Protein AF-A0A8T2W8S2-F1 (afdb_monomer_lite)

pLDDT: mean 75.17, std 14.61, range [39.19, 91.0]

Radius of gyration: 19.48 Å; chains: 1; bounding box: 65×54×42 Å

Sequence (148 aa):
MKTFTIVAALCLALAISANGQGCAINAQDVSALDLQPVKPACAGLGNPPTAEICDSCLAAFFTAFSPTFPKFGLTAETIPSDPNDINQAVLNTITPCTNVLFPALSRAGINVAQLAPLRNCPQ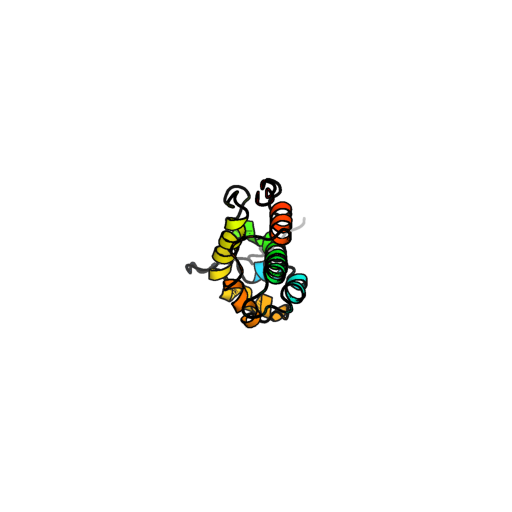QVGPKVTAAAQTVFPNLPPVDEPSE

Structure (mmCIF, N/CA/C/O backbone):
data_AF-A0A8T2W8S2-F1
#
_entry.id   AF-A0A8T2W8S2-F1
#
loop_
_atom_site.group_PDB
_atom_site.id
_atom_site.type_symbol
_atom_site.label_atom_id
_atom_site.label_alt_id
_atom_site.label_comp_id
_atom_site.label_asym_id
_atom_site.label_entity_id
_atom_site.label_seq_id
_atom_site.pdbx_PDB_ins_code
_atom_site.Cartn_x
_atom_site.Cartn_y
_atom_site.Cartn_z
_atom_site.occupancy
_atom_site.B_iso_or_equiv
_atom_site.auth_seq_id
_atom_site.auth_comp_id
_atom_site.auth_asym_id
_atom_site.auth_atom_id
_atom_site.pdbx_PDB_model_num
ATOM 1 N N . MET A 1 1 ? -49.248 37.902 15.411 1.00 40.97 1 MET A N 1
ATOM 2 C CA . MET A 1 1 ? -48.011 38.009 14.605 1.00 40.97 1 MET A CA 1
ATOM 3 C C . MET A 1 1 ? -46.999 37.032 15.184 1.00 40.97 1 MET A C 1
ATOM 5 O O . MET A 1 1 ? -46.908 36.944 16.400 1.00 40.97 1 MET A O 1
ATOM 9 N N . LYS A 1 2 ? -46.393 36.202 14.329 1.00 39.19 2 LYS A N 1
ATOM 10 C CA . LYS A 1 2 ? -45.664 34.972 14.684 1.00 39.19 2 LYS A CA 1
ATOM 11 C C . LYS A 1 2 ? -44.300 35.268 15.320 1.00 39.19 2 LYS A C 1
ATOM 13 O O . LYS A 1 2 ? -43.469 35.929 14.709 1.00 39.19 2 LYS A O 1
ATOM 18 N N . THR A 1 3 ? -44.085 34.726 16.513 1.00 40.47 3 THR A N 1
ATOM 19 C CA . THR A 1 3 ? -42.792 34.545 17.182 1.00 40.47 3 THR A CA 1
ATOM 20 C C . THR A 1 3 ? -42.006 33.442 16.467 1.00 40.47 3 THR A C 1
ATOM 22 O O . THR A 1 3 ? -42.477 32.311 16.378 1.00 40.47 3 THR A O 1
ATOM 25 N N . PHE A 1 4 ? -40.817 33.759 15.949 1.00 49.81 4 PHE A N 1
ATOM 26 C CA . PHE A 1 4 ? -39.872 32.767 15.431 1.00 49.81 4 PHE A CA 1
ATOM 27 C C . PHE A 1 4 ? -38.804 32.494 16.492 1.00 49.81 4 PHE A C 1
ATOM 29 O O . PHE A 1 4 ? -37.906 33.302 16.715 1.00 49.81 4 PHE A O 1
ATOM 36 N N . THR A 1 5 ? -38.930 31.350 17.162 1.00 49.41 5 THR A N 1
ATOM 37 C CA . THR A 1 5 ? -37.917 30.799 18.064 1.00 49.41 5 THR A CA 1
ATOM 38 C C . THR A 1 5 ? -36.818 30.158 17.219 1.00 49.41 5 THR A C 1
ATOM 40 O O . THR A 1 5 ? -37.025 29.096 16.636 1.00 49.41 5 THR A O 1
ATOM 43 N N . ILE A 1 6 ? -35.652 30.800 17.130 1.00 49.56 6 ILE A N 1
ATOM 44 C CA . ILE A 1 6 ? -34.447 30.201 16.545 1.00 49.56 6 ILE A CA 1
ATOM 45 C C . ILE A 1 6 ? -33.850 29.279 17.611 1.00 49.56 6 ILE A C 1
ATOM 47 O O . ILE A 1 6 ? -33.221 29.736 18.564 1.00 49.56 6 ILE A O 1
ATOM 51 N N . VAL A 1 7 ? -34.099 27.976 17.483 1.00 50.62 7 VAL A N 1
ATOM 52 C CA . VAL A 1 7 ? -33.453 26.952 18.309 1.00 50.62 7 VAL A CA 1
ATOM 53 C C . VAL A 1 7 ? -32.018 26.796 17.816 1.00 50.62 7 VAL A C 1
ATOM 55 O O . VAL A 1 7 ? -31.762 26.263 16.738 1.00 50.62 7 VAL A O 1
ATOM 58 N N . ALA A 1 8 ? -31.088 27.304 18.617 1.00 48.09 8 ALA A N 1
ATOM 59 C CA . ALA A 1 8 ? -29.661 27.089 18.475 1.00 48.09 8 ALA A CA 1
ATOM 60 C C . ALA A 1 8 ? -29.334 25.601 18.682 1.00 48.09 8 ALA A C 1
ATOM 62 O O . ALA A 1 8 ? -29.344 25.107 19.807 1.00 48.09 8 ALA A O 1
ATOM 63 N N . ALA A 1 9 ? -29.017 24.888 17.603 1.00 49.25 9 ALA A N 1
ATOM 64 C CA . ALA A 1 9 ? -28.374 23.581 17.678 1.00 49.25 9 ALA A CA 1
ATOM 65 C C . ALA A 1 9 ? -26.849 23.775 17.681 1.00 49.25 9 ALA A C 1
ATOM 67 O O . ALA A 1 9 ? -26.167 23.578 16.678 1.00 49.25 9 ALA A O 1
ATOM 68 N N . LEU A 1 10 ? -26.325 24.191 18.840 1.00 47.31 10 LEU A N 1
ATOM 69 C CA . LEU A 1 10 ? -24.929 23.973 19.216 1.00 47.31 10 LEU A CA 1
ATOM 70 C C . LEU A 1 10 ? -24.714 22.461 19.382 1.00 47.31 10 LEU A C 1
ATOM 72 O O . LEU A 1 10 ? -24.941 21.920 20.459 1.00 47.31 10 LEU A O 1
ATOM 76 N N . CYS A 1 11 ? -24.287 21.775 18.327 1.00 50.84 11 CYS A N 1
ATOM 77 C CA . CYS A 1 11 ? -23.703 20.436 18.409 1.00 50.84 11 CYS A CA 1
ATOM 78 C C . CYS A 1 11 ? -22.814 20.208 17.186 1.00 50.84 11 CYS A C 1
ATOM 80 O O . CYS A 1 11 ? -23.277 19.631 16.213 1.00 50.84 11 CYS A O 1
ATOM 82 N N . LEU A 1 12 ? -21.562 20.683 17.224 1.00 44.12 12 LEU A N 1
ATOM 83 C CA . LEU A 1 12 ? -20.402 19.992 16.631 1.00 44.12 12 LEU A CA 1
ATOM 84 C C . LEU A 1 12 ? -19.087 20.690 17.041 1.00 44.12 12 LEU A C 1
ATOM 86 O O . LEU A 1 12 ? -18.324 21.193 16.223 1.00 44.12 12 LEU A O 1
ATOM 90 N N . ALA A 1 13 ? -18.817 20.734 18.344 1.00 49.22 13 ALA A N 1
ATOM 91 C CA . ALA A 1 13 ? -17.472 20.981 18.854 1.00 49.22 13 ALA A CA 1
ATOM 92 C C . ALA A 1 13 ? -16.986 19.687 19.502 1.00 49.22 13 ALA A C 1
ATOM 94 O O . ALA A 1 13 ? -17.420 19.382 20.604 1.00 49.22 13 ALA A O 1
ATOM 95 N N . LEU A 1 14 ? -16.161 18.919 18.781 1.00 45.38 14 LEU A N 1
ATOM 96 C CA . LEU A 1 14 ? -15.181 17.945 19.296 1.00 45.38 14 LEU A CA 1
ATOM 97 C C . LEU A 1 14 ? -14.389 17.335 18.121 1.00 45.38 14 LEU A C 1
ATOM 99 O O . LEU A 1 14 ? -14.256 16.126 17.986 1.00 45.38 14 LEU A O 1
ATOM 103 N N . ALA A 1 15 ? -13.828 18.191 17.265 1.00 44.31 15 ALA A N 1
ATOM 104 C CA . ALA A 1 15 ? -12.675 17.822 16.444 1.00 44.31 15 ALA A CA 1
ATOM 105 C C . ALA A 1 15 ? -11.411 18.358 17.130 1.00 44.31 15 ALA A C 1
ATOM 107 O O . ALA A 1 15 ? -10.675 19.173 16.584 1.00 44.31 15 ALA A O 1
ATOM 108 N N . ILE A 1 16 ? -11.192 17.943 18.381 1.00 47.88 16 ILE A N 1
ATOM 109 C CA . ILE A 1 16 ? -9.866 18.036 18.991 1.00 47.88 16 ILE A CA 1
ATOM 110 C C . ILE A 1 16 ? -9.103 16.840 18.429 1.00 47.88 16 ILE A C 1
ATOM 112 O O . ILE A 1 16 ? -9.041 15.777 19.044 1.00 47.88 16 ILE A O 1
ATOM 116 N N . SER A 1 17 ? -8.596 16.980 17.206 1.00 46.34 17 SER A N 1
ATOM 117 C CA . SER A 1 17 ? -7.614 16.042 16.678 1.00 46.34 17 SER A CA 1
ATOM 118 C C . SER A 1 17 ? -6.378 16.196 17.548 1.00 46.34 17 SER A C 1
ATOM 120 O O . SER A 1 17 ? -5.688 17.213 17.500 1.00 46.34 17 SER A O 1
ATOM 122 N N . ALA A 1 18 ? -6.161 15.215 18.415 1.00 42.22 18 ALA A N 1
ATOM 123 C CA . ALA A 1 18 ? -4.950 15.086 19.190 1.00 42.22 18 ALA A CA 1
ATOM 124 C C . ALA A 1 18 ? -3.748 15.196 18.243 1.00 42.22 18 ALA A C 1
ATOM 126 O O . ALA A 1 18 ? -3.531 14.329 17.398 1.00 42.22 18 ALA A O 1
ATOM 127 N N . ASN A 1 19 ? -2.978 16.271 18.405 1.00 44.50 19 ASN A N 1
ATOM 128 C CA . ASN A 1 19 ? -1.634 16.420 17.865 1.00 44.50 19 ASN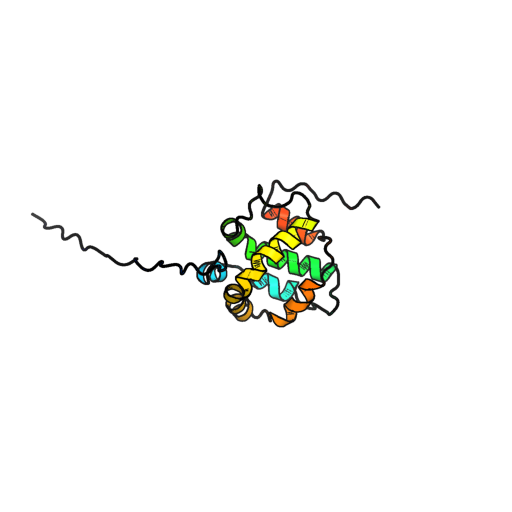 A CA 1
ATOM 129 C C . ASN A 1 19 ? -0.713 15.407 18.566 1.00 44.50 19 ASN A C 1
ATOM 131 O O . ASN A 1 19 ? 0.107 15.763 19.406 1.00 44.50 19 ASN A O 1
ATOM 135 N N . GLY A 1 20 ? -0.891 14.122 18.271 1.00 43.56 20 GLY A N 1
ATOM 136 C CA . GLY A 1 20 ? 0.230 13.198 18.233 1.00 43.56 20 GLY A CA 1
ATOM 137 C C . GLY A 1 20 ? 0.906 13.378 16.881 1.00 43.56 20 GLY A C 1
ATOM 138 O O . GLY A 1 20 ? 0.250 13.762 15.917 1.00 43.56 20 GLY A O 1
ATOM 139 N N . GLN A 1 21 ? 2.199 13.102 16.785 1.00 54.09 21 GLN A N 1
ATOM 140 C CA . GLN A 1 21 ? 2.924 12.971 15.515 1.00 54.09 21 GLN A CA 1
ATOM 141 C C . GLN A 1 21 ? 2.401 11.735 14.753 1.00 54.09 21 GLN A C 1
ATOM 143 O O . GLN A 1 21 ? 3.078 10.721 14.621 1.00 54.09 21 GLN A O 1
ATOM 148 N N . GLY A 1 22 ? 1.125 11.782 14.384 1.00 61.25 22 GLY A N 1
ATOM 149 C CA . GLY A 1 22 ? 0.271 10.670 14.024 1.00 61.25 22 GLY A CA 1
ATOM 150 C C . GLY A 1 22 ? -0.272 10.871 12.624 1.00 61.25 22 GLY A C 1
ATOM 151 O O . GLY A 1 22 ? -0.470 11.993 12.173 1.00 61.25 22 GLY A O 1
ATOM 152 N N . CYS A 1 23 ? -0.446 9.748 11.941 1.00 75.88 23 CYS A N 1
ATOM 153 C CA . CYS A 1 23 ? -1.078 9.606 10.642 1.00 75.88 23 CYS A CA 1
ATOM 154 C C . CYS A 1 23 ? -2.012 10.760 10.224 1.00 75.88 23 CYS A C 1
ATOM 156 O O . CYS A 1 23 ? -2.958 11.088 10.938 1.00 75.88 23 CYS A O 1
ATOM 158 N N . ALA A 1 24 ? -1.790 11.310 9.027 1.00 80.31 24 ALA A N 1
ATOM 159 C CA . ALA A 1 24 ? -2.580 12.424 8.493 1.00 80.31 24 ALA A CA 1
ATOM 160 C C . ALA A 1 24 ? -4.043 12.060 8.154 1.00 80.31 24 ALA A C 1
ATOM 162 O O . ALA A 1 24 ? -4.844 12.941 7.842 1.00 80.31 24 ALA A O 1
ATOM 163 N N . ILE A 1 25 ? -4.397 10.774 8.227 1.00 83.19 25 ILE A N 1
ATOM 164 C CA . ILE A 1 25 ? -5.762 10.275 8.060 1.00 83.19 25 ILE A CA 1
ATOM 165 C C . ILE A 1 25 ? -6.282 9.637 9.345 1.00 83.19 25 ILE A C 1
ATOM 167 O O . ILE A 1 25 ? -5.529 9.107 10.162 1.00 83.19 25 ILE A O 1
ATOM 171 N N . ASN A 1 26 ? -7.598 9.663 9.513 1.00 86.12 26 ASN A N 1
ATOM 172 C CA . ASN A 1 26 ? -8.281 9.083 10.664 1.00 86.12 26 ASN A CA 1
ATOM 173 C C . ASN A 1 26 ? -9.164 7.887 10.259 1.00 86.12 26 ASN A C 1
ATOM 175 O O . ASN A 1 26 ? -9.299 7.549 9.086 1.00 86.12 26 ASN A O 1
ATOM 179 N N . ALA A 1 27 ? -9.798 7.238 11.240 1.00 83.31 27 ALA A N 1
ATOM 180 C CA . ALA A 1 27 ? -10.634 6.059 11.003 1.00 83.31 27 ALA A CA 1
ATOM 181 C C . ALA A 1 27 ? -11.841 6.316 10.076 1.00 83.31 27 ALA A C 1
ATOM 183 O O . ALA A 1 27 ? -12.290 5.386 9.404 1.00 83.31 27 ALA A O 1
ATOM 184 N N . GLN A 1 28 ? -12.361 7.547 10.035 1.00 85.88 28 GLN A N 1
ATOM 185 C CA . GLN A 1 28 ? -13.458 7.930 9.146 1.00 85.88 28 GLN A CA 1
ATOM 186 C C . GLN A 1 28 ? -12.982 7.952 7.691 1.00 85.88 28 GLN A C 1
ATOM 188 O O . GLN A 1 28 ? -13.665 7.417 6.821 1.00 85.88 28 GLN A O 1
ATOM 193 N N . ASP A 1 29 ? -11.777 8.463 7.448 1.00 87.94 29 ASP A N 1
ATOM 194 C CA . ASP A 1 29 ? -11.159 8.480 6.121 1.00 87.94 29 ASP A CA 1
ATOM 195 C C . ASP A 1 29 ? -10.968 7.066 5.575 1.00 87.94 29 ASP A C 1
ATOM 197 O O . ASP A 1 29 ? -11.334 6.785 4.438 1.00 87.94 29 ASP A O 1
ATOM 201 N N . VAL A 1 30 ? -10.473 6.146 6.413 1.00 85.38 30 VAL A N 1
ATOM 202 C CA . VAL A 1 30 ? -10.267 4.750 5.991 1.00 85.38 30 VAL A CA 1
ATOM 203 C C . VAL A 1 30 ? -11.582 3.999 5.799 1.00 85.38 30 VAL A C 1
ATOM 205 O O . VAL A 1 30 ? -11.656 3.071 5.002 1.00 85.38 30 VAL A O 1
ATOM 208 N N . SER A 1 31 ? -12.634 4.372 6.533 1.00 84.81 31 SER A N 1
ATOM 209 C CA . SER A 1 31 ? -13.945 3.722 6.412 1.00 84.81 31 SER A CA 1
ATOM 210 C C . SER A 1 31 ? -14.642 3.995 5.079 1.00 84.81 31 SER A C 1
ATOM 212 O O . SER A 1 31 ? -15.532 3.238 4.702 1.00 84.81 31 SER A O 1
ATOM 214 N N . ALA A 1 32 ? -14.227 5.050 4.374 1.00 86.44 32 ALA A N 1
ATOM 215 C CA . ALA A 1 32 ? -14.739 5.416 3.060 1.00 86.44 32 ALA A CA 1
ATOM 216 C C . ALA A 1 32 ? -13.990 4.731 1.900 1.00 86.44 32 ALA A C 1
ATOM 218 O O . ALA A 1 32 ? -14.361 4.930 0.746 1.00 86.44 32 ALA A O 1
ATOM 219 N N . LEU A 1 33 ? -12.936 3.956 2.182 1.00 88.69 33 LEU A N 1
ATOM 220 C CA . LEU A 1 33 ? -12.125 3.309 1.151 1.00 88.69 33 LEU A CA 1
ATOM 221 C C . LEU A 1 33 ? -12.759 2.010 0.666 1.00 88.69 33 LEU A C 1
ATOM 223 O O . LEU A 1 33 ? -13.216 1.188 1.465 1.00 88.69 33 LEU A O 1
ATOM 227 N N . ASP A 1 34 ? -12.693 1.785 -0.645 1.00 89.81 34 ASP A N 1
ATOM 228 C CA . ASP A 1 34 ? -13.018 0.488 -1.226 1.00 89.81 34 ASP A CA 1
ATOM 229 C C . ASP A 1 34 ? -11.804 -0.447 -1.155 1.00 89.81 34 ASP A C 1
ATOM 231 O O . ASP A 1 34 ? -10.908 -0.424 -1.996 1.00 89.81 34 ASP A O 1
ATOM 235 N N . LEU A 1 35 ? -11.772 -1.272 -0.108 1.00 89.12 35 LEU A N 1
ATOM 236 C CA . LEU A 1 35 ? -10.719 -2.263 0.128 1.00 89.12 35 LEU A CA 1
ATOM 237 C C . LEU A 1 35 ? -11.059 -3.649 -0.447 1.00 89.12 35 LEU A C 1
ATOM 239 O O . LEU A 1 35 ? -10.234 -4.561 -0.356 1.00 89.12 35 LEU A O 1
ATOM 243 N N . GLN A 1 36 ? -12.244 -3.834 -1.044 1.00 89.94 36 GLN A N 1
ATOM 244 C CA . GLN A 1 36 ? -12.642 -5.110 -1.650 1.00 89.94 36 GLN A CA 1
ATOM 245 C C . GLN A 1 36 ? -11.652 -5.633 -2.707 1.00 89.94 36 GLN A C 1
ATOM 247 O O . GLN A 1 36 ? -11.344 -6.828 -2.656 1.00 89.94 36 GLN A O 1
ATOM 252 N N . PRO A 1 37 ? -11.095 -4.809 -3.624 1.00 89.88 37 PRO A N 1
ATOM 253 C CA . PRO A 1 37 ? -10.181 -5.312 -4.651 1.00 89.88 37 PRO A CA 1
ATOM 254 C C . PRO A 1 37 ? -8.803 -5.710 -4.103 1.00 89.88 37 PRO A C 1
ATOM 256 O O . PRO A 1 37 ? -8.101 -6.503 -4.729 1.00 89.88 37 PRO A O 1
ATOM 259 N N . VAL A 1 38 ? -8.415 -5.219 -2.922 1.00 88.06 38 VAL A N 1
ATOM 260 C CA . VAL A 1 38 ? -7.086 -5.469 -2.341 1.00 88.06 38 VAL A CA 1
ATOM 261 C C . VAL A 1 38 ? -6.916 -6.93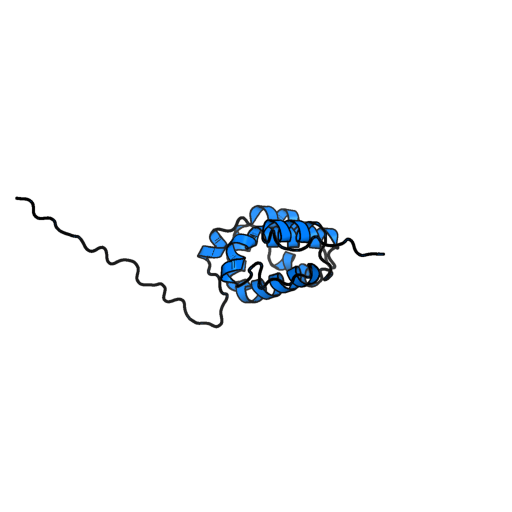8 -1.958 1.00 88.06 38 VAL A C 1
ATOM 263 O O . VAL A 1 38 ? -5.895 -7.550 -2.252 1.00 88.06 38 VAL A O 1
ATOM 266 N N . LYS A 1 39 ? -7.931 -7.547 -1.339 1.00 89.00 39 LYS A N 1
ATOM 267 C CA . LYS A 1 39 ? -7.857 -8.940 -0.879 1.00 89.00 39 LYS A CA 1
ATOM 268 C C . LYS A 1 39 ? -7.523 -9.947 -1.997 1.00 89.00 39 LYS A C 1
ATOM 270 O O . LYS A 1 39 ? -6.581 -10.715 -1.806 1.00 89.00 39 LYS A O 1
ATOM 275 N N . PRO A 1 40 ? -8.248 -9.996 -3.133 1.00 91.00 40 PRO A N 1
ATOM 276 C CA . PRO A 1 40 ? -7.908 -10.901 -4.227 1.00 91.00 40 PRO A CA 1
ATOM 277 C C . PRO A 1 40 ? -6.620 -10.496 -4.957 1.00 91.00 40 PRO A C 1
ATOM 279 O O . PRO A 1 40 ? -5.887 -11.378 -5.388 1.00 91.00 40 PRO A O 1
ATOM 282 N N . ALA A 1 41 ? -6.301 -9.201 -5.060 1.00 89.81 41 ALA A N 1
ATOM 283 C CA . ALA A 1 41 ? -5.067 -8.740 -5.708 1.00 89.81 41 ALA A CA 1
ATOM 284 C C . ALA A 1 41 ? -3.798 -9.133 -4.937 1.00 89.81 41 ALA A C 1
ATOM 286 O O . ALA A 1 41 ? -2.742 -9.351 -5.523 1.00 89.81 41 ALA A O 1
ATOM 287 N N . CYS A 1 42 ? -3.922 -9.246 -3.618 1.00 88.31 42 CYS A N 1
ATOM 288 C CA . CYS A 1 42 ? -2.872 -9.673 -2.704 1.00 88.31 42 CYS A CA 1
ATOM 289 C C . CYS A 1 42 ? -2.953 -11.173 -2.372 1.00 88.31 42 CYS A C 1
ATOM 291 O O . CYS A 1 42 ? -2.207 -11.667 -1.520 1.00 88.31 42 CYS A O 1
ATOM 293 N N . ALA A 1 43 ? -3.860 -11.916 -3.016 1.00 87.69 43 ALA A N 1
ATOM 294 C CA . ALA A 1 43 ? -3.960 -13.352 -2.827 1.00 87.69 43 ALA A CA 1
ATOM 295 C C . ALA A 1 43 ? -2.698 -14.032 -3.373 1.00 87.69 43 ALA A C 1
ATOM 297 O O . ALA A 1 43 ? -2.264 -13.774 -4.490 1.00 87.69 43 ALA A O 1
ATOM 298 N N . GLY A 1 44 ? -2.101 -14.914 -2.572 1.00 83.44 44 GLY A N 1
ATOM 299 C CA . GLY A 1 44 ? -0.889 -15.626 -2.975 1.00 83.44 44 GLY A CA 1
ATOM 300 C C . GLY A 1 44 ? 0.413 -14.849 -2.771 1.00 83.44 44 GLY A C 1
ATOM 301 O O . GLY A 1 44 ? 1.435 -15.275 -3.298 1.00 83.44 44 GLY A O 1
ATOM 302 N N . LEU A 1 45 ? 0.409 -13.762 -1.985 1.00 83.94 45 LEU A N 1
ATOM 303 C CA . LEU A 1 45 ? 1.628 -13.120 -1.475 1.00 83.94 45 LEU A CA 1
ATOM 304 C C . LEU A 1 45 ? 2.527 -14.160 -0.773 1.00 83.94 45 LEU A C 1
ATOM 306 O O . LEU A 1 45 ? 2.309 -14.531 0.381 1.00 83.94 45 LEU A O 1
ATOM 310 N N . GLY A 1 46 ? 3.498 -14.684 -1.524 1.00 79.88 46 GLY A N 1
ATOM 311 C CA . GLY A 1 46 ? 4.508 -15.632 -1.061 1.00 79.88 46 GLY A CA 1
ATOM 312 C C . GLY A 1 46 ? 5.677 -14.933 -0.370 1.00 79.88 46 GLY A C 1
ATOM 313 O O . GLY A 1 46 ? 5.681 -13.715 -0.193 1.00 79.88 46 GLY A O 1
ATOM 314 N N . ASN A 1 47 ? 6.694 -15.704 0.015 1.00 81.25 47 ASN A N 1
ATOM 315 C CA . ASN A 1 47 ? 7.932 -15.158 0.563 1.00 81.25 47 ASN A CA 1
ATOM 316 C C . ASN A 1 47 ? 9.159 -15.858 -0.067 1.00 81.25 47 ASN A C 1
ATOM 318 O O . ASN A 1 47 ? 9.446 -16.992 0.324 1.00 81.25 47 ASN A O 1
ATOM 322 N N . PRO A 1 48 ? 9.873 -15.222 -1.020 1.00 81.06 48 PRO A N 1
ATOM 323 C CA . PRO A 1 48 ? 9.620 -13.877 -1.546 1.00 81.06 48 PRO A CA 1
ATOM 324 C C . PRO A 1 48 ? 8.397 -13.828 -2.487 1.00 81.06 48 PRO A C 1
ATOM 326 O O . PRO A 1 48 ? 8.073 -14.833 -3.126 1.00 81.06 48 PRO A O 1
ATOM 329 N N . PRO A 1 49 ? 7.697 -12.685 -2.578 1.00 84.44 49 PRO A N 1
ATOM 330 C CA . PRO A 1 49 ? 6.629 -12.500 -3.556 1.00 84.44 49 PRO A CA 1
ATOM 331 C C . PRO A 1 49 ? 7.189 -12.385 -4.981 1.00 84.44 49 PRO A C 1
ATOM 333 O O . PRO A 1 49 ? 8.314 -11.932 -5.187 1.00 84.44 49 PRO A O 1
ATOM 336 N N . THR A 1 50 ? 6.393 -12.776 -5.978 1.00 88.56 50 THR A N 1
ATOM 337 C CA . THR A 1 50 ? 6.743 -12.558 -7.389 1.00 88.56 50 THR A CA 1
ATOM 338 C C . THR A 1 50 ? 6.499 -11.100 -7.783 1.00 88.56 50 THR A C 1
ATOM 340 O O . THR A 1 50 ? 5.638 -10.432 -7.206 1.00 88.56 50 THR A O 1
ATOM 343 N N . ALA A 1 51 ? 7.214 -10.613 -8.803 1.00 86.56 51 ALA A N 1
ATOM 344 C CA . ALA A 1 51 ? 7.028 -9.257 -9.326 1.00 86.56 51 ALA A CA 1
ATOM 345 C C . ALA A 1 51 ? 5.574 -8.995 -9.764 1.00 86.56 51 ALA A C 1
ATOM 347 O O . ALA A 1 51 ? 5.022 -7.943 -9.465 1.00 86.56 51 ALA A O 1
ATOM 348 N N . GLU A 1 52 ? 4.917 -9.979 -10.383 1.00 87.88 52 GLU A N 1
ATOM 349 C CA . GLU A 1 52 ? 3.522 -9.871 -10.828 1.00 87.88 52 GLU A CA 1
ATOM 350 C C . GLU A 1 52 ? 2.522 -9.739 -9.665 1.00 87.88 52 GLU A C 1
ATOM 352 O O . GLU A 1 52 ? 1.576 -8.946 -9.732 1.00 87.88 52 GLU A O 1
ATOM 357 N N . ILE A 1 53 ? 2.725 -10.499 -8.583 1.00 89.50 53 ILE A N 1
ATOM 358 C CA . ILE A 1 53 ? 1.871 -10.426 -7.389 1.00 89.50 53 ILE A CA 1
ATOM 359 C C . ILE A 1 53 ? 2.102 -9.098 -6.666 1.00 89.50 53 ILE A C 1
ATOM 361 O O . ILE A 1 53 ? 1.144 -8.466 -6.224 1.00 89.50 53 ILE A O 1
ATOM 365 N N . CYS A 1 54 ? 3.355 -8.644 -6.594 1.00 87.62 54 CYS A N 1
ATOM 366 C CA . CYS A 1 54 ? 3.697 -7.323 -6.081 1.00 87.62 54 CYS A CA 1
ATOM 367 C C . CYS A 1 54 ? 3.010 -6.209 -6.867 1.00 87.62 54 CYS A C 1
ATOM 369 O O . CYS A 1 54 ? 2.332 -5.382 -6.264 1.00 87.62 54 CYS A O 1
ATOM 371 N N . ASP A 1 55 ? 3.124 -6.224 -8.194 1.00 86.88 55 ASP A N 1
ATOM 372 C CA . ASP A 1 55 ? 2.515 -5.228 -9.072 1.00 86.88 55 ASP A CA 1
ATOM 373 C C . ASP A 1 55 ? 0.988 -5.200 -8.916 1.00 86.88 55 ASP A C 1
ATOM 375 O O . ASP A 1 55 ? 0.383 -4.152 -8.707 1.00 86.88 55 ASP A O 1
ATOM 379 N N . SER A 1 56 ? 0.353 -6.374 -8.901 1.00 89.75 56 SER A N 1
ATOM 380 C CA . SER A 1 56 ? -1.100 -6.488 -8.736 1.00 89.75 56 SER A CA 1
ATOM 381 C C . SER A 1 56 ? -1.576 -5.986 -7.371 1.00 89.75 56 SER A C 1
ATOM 383 O O . SER A 1 56 ? -2.531 -5.210 -7.289 1.00 89.75 56 SER A O 1
ATOM 385 N N . CYS A 1 57 ? -0.917 -6.416 -6.294 1.00 89.19 57 CYS A N 1
ATOM 386 C CA . CYS A 1 57 ? -1.301 -6.057 -4.935 1.00 89.19 57 CYS A CA 1
ATOM 387 C C . CYS A 1 57 ? -1.054 -4.569 -4.654 1.00 89.19 57 CYS A C 1
ATOM 389 O O . CYS A 1 57 ? -1.952 -3.888 -4.158 1.00 89.19 57 CYS A O 1
ATOM 391 N N . LEU A 1 58 ? 0.123 -4.042 -5.014 1.00 86.75 58 LEU A N 1
ATOM 392 C CA . LEU A 1 58 ? 0.450 -2.626 -4.834 1.00 86.75 58 LEU A CA 1
ATOM 393 C C . LEU A 1 58 ? -0.476 -1.729 -5.660 1.00 86.75 58 LEU A C 1
ATOM 395 O O . LEU A 1 58 ? -0.932 -0.720 -5.133 1.00 86.75 58 LEU A O 1
ATOM 399 N N . ALA A 1 59 ? -0.839 -2.116 -6.888 1.00 88.19 59 ALA A N 1
ATOM 400 C CA . ALA A 1 59 ? -1.789 -1.360 -7.704 1.00 88.19 59 ALA A CA 1
ATOM 401 C C . ALA A 1 59 ? -3.176 -1.290 -7.049 1.00 88.19 59 ALA A C 1
ATOM 403 O O . ALA A 1 59 ? -3.768 -0.217 -6.958 1.00 88.19 59 ALA A O 1
ATOM 404 N N . ALA A 1 60 ? -3.677 -2.414 -6.526 1.00 89.81 60 ALA A N 1
ATOM 405 C CA . ALA A 1 60 ? -4.959 -2.438 -5.827 1.00 89.81 60 ALA A CA 1
ATOM 406 C C . ALA A 1 60 ? -4.933 -1.595 -4.543 1.00 89.81 60 ALA A C 1
ATOM 408 O O . ALA A 1 60 ? -5.885 -0.862 -4.272 1.00 89.81 60 ALA A O 1
ATOM 409 N N . PHE A 1 61 ? -3.836 -1.652 -3.778 1.00 86.50 61 PHE A N 1
ATOM 410 C CA . PHE A 1 61 ? -3.613 -0.759 -2.639 1.00 86.50 61 PHE A CA 1
ATOM 411 C C . PHE A 1 61 ? -3.636 0.701 -3.078 1.00 86.50 61 PHE A C 1
ATOM 413 O O . PHE A 1 61 ? -4.355 1.514 -2.504 1.00 86.50 61 PHE A O 1
ATOM 420 N N . PHE A 1 62 ? -2.887 1.030 -4.121 1.00 86.12 62 PHE A N 1
ATOM 421 C CA . PHE A 1 62 ? -2.780 2.381 -4.634 1.00 86.12 62 PHE A CA 1
ATOM 422 C C . PHE A 1 62 ? -4.145 2.955 -5.026 1.00 86.12 62 PHE A C 1
ATOM 424 O O . PHE A 1 62 ? -4.524 4.033 -4.568 1.00 86.12 62 PHE A O 1
ATOM 431 N N . THR A 1 63 ? -4.929 2.208 -5.804 1.00 88.75 63 THR A N 1
ATOM 432 C CA . THR A 1 63 ? -6.284 2.611 -6.195 1.00 88.75 63 THR A CA 1
ATOM 433 C C . THR A 1 63 ? -7.190 2.781 -4.979 1.00 88.75 63 THR A C 1
ATOM 435 O O . THR A 1 63 ? -7.865 3.806 -4.865 1.00 88.75 63 THR A O 1
ATOM 438 N N . ALA A 1 64 ? -7.168 1.826 -4.044 1.00 89.19 64 ALA A N 1
ATOM 439 C CA . ALA A 1 64 ? -8.020 1.857 -2.860 1.00 89.19 64 ALA A CA 1
ATOM 440 C C . ALA A 1 64 ? -7.715 3.052 -1.945 1.00 89.19 64 ALA A C 1
ATOM 442 O O . ALA A 1 64 ? -8.632 3.640 -1.378 1.00 89.19 64 ALA A O 1
ATOM 443 N N . PHE A 1 65 ? -6.440 3.431 -1.821 1.00 86.75 65 PHE A N 1
ATOM 444 C CA . PHE A 1 65 ? -5.991 4.547 -0.986 1.00 86.75 65 PHE A CA 1
ATOM 445 C C . PHE A 1 65 ? -5.972 5.899 -1.704 1.00 86.75 65 PHE A C 1
ATOM 447 O O . PHE A 1 65 ? -5.832 6.929 -1.040 1.00 86.75 65 PHE A O 1
ATOM 454 N N . SER A 1 66 ? -6.197 5.939 -3.017 1.00 87.75 66 SER A N 1
ATOM 455 C CA . SER A 1 66 ? -6.191 7.180 -3.797 1.00 87.75 66 SER A CA 1
ATOM 456 C C . SER A 1 66 ? -7.028 8.337 -3.224 1.00 87.75 66 SER A C 1
ATOM 458 O O . SER A 1 66 ? -6.520 9.461 -3.213 1.00 87.75 66 SER A O 1
ATOM 460 N N . PRO A 1 67 ? -8.224 8.125 -2.625 1.00 86.94 67 PRO A N 1
ATOM 461 C CA . PRO A 1 67 ? -9.010 9.225 -2.058 1.00 86.94 67 PRO A CA 1
ATOM 462 C C . PRO A 1 67 ? -8.335 9.900 -0.852 1.00 86.94 67 PRO A C 1
ATOM 464 O O . PRO A 1 67 ? -8.705 11.007 -0.463 1.00 86.94 67 PRO A O 1
ATOM 467 N N . THR A 1 68 ? -7.352 9.233 -0.239 1.00 86.00 68 THR A N 1
ATOM 468 C CA . THR A 1 68 ? -6.616 9.732 0.932 1.00 86.00 68 THR A CA 1
ATOM 469 C C . THR A 1 68 ? -5.299 10.416 0.597 1.00 86.00 68 THR A C 1
ATOM 471 O O . THR A 1 68 ? -4.785 11.153 1.434 1.00 86.00 68 THR A O 1
ATOM 474 N N . PHE A 1 69 ? -4.774 10.254 -0.620 1.00 85.12 69 PHE A N 1
ATOM 475 C CA . PHE A 1 69 ? -3.495 10.837 -1.040 1.00 85.12 69 PHE A CA 1
ATOM 476 C C . PHE A 1 69 ? -3.380 12.353 -0.815 1.00 85.12 69 PHE A C 1
ATOM 478 O O . PHE A 1 69 ? -2.384 12.768 -0.219 1.00 85.12 69 PHE A O 1
ATOM 485 N N . PRO A 1 70 ? -4.401 13.184 -1.104 1.00 83.06 70 PRO A N 1
ATOM 486 C CA . PRO A 1 70 ? -4.319 14.614 -0.809 1.00 83.06 70 PRO A CA 1
ATOM 487 C C . PRO A 1 70 ? -4.128 14.920 0.684 1.00 83.06 70 PRO A C 1
ATOM 489 O O . PRO A 1 70 ? -3.444 15.877 1.037 1.00 83.06 70 PRO A O 1
ATOM 492 N N . LYS A 1 71 ? -4.686 14.092 1.579 1.00 82.44 71 LYS A N 1
ATOM 493 C CA . LYS A 1 71 ? -4.532 14.253 3.037 1.00 82.44 71 LYS A CA 1
ATOM 494 C C . LYS A 1 71 ? -3.124 13.922 3.509 1.00 82.44 71 LYS A C 1
ATOM 496 O O . LYS A 1 71 ? -2.680 14.439 4.526 1.00 82.44 71 LYS A O 1
ATOM 501 N N . PHE A 1 72 ? -2.420 13.095 2.747 1.00 75.88 72 PHE A N 1
ATOM 502 C CA . PHE A 1 72 ? -1.012 12.795 2.950 1.00 75.88 72 PHE A CA 1
ATOM 503 C C . PHE A 1 72 ? -0.062 13.811 2.318 1.00 75.88 72 PHE A C 1
ATOM 505 O O . PHE A 1 72 ? 1.150 13.671 2.457 1.00 75.88 72 PHE A O 1
ATOM 512 N N . GLY A 1 73 ? -0.586 14.814 1.610 1.00 75.75 73 GLY A N 1
ATOM 513 C CA . GLY A 1 73 ? 0.234 15.708 0.801 1.00 75.75 73 GLY A CA 1
ATOM 514 C C . GLY A 1 73 ? 0.808 15.031 -0.444 1.00 75.75 73 GLY A C 1
ATOM 515 O O . GLY A 1 73 ? 1.725 15.584 -1.039 1.00 75.75 73 GLY A O 1
ATOM 516 N N . LEU A 1 74 ? 0.283 13.866 -0.844 1.00 78.50 74 LEU A N 1
ATOM 517 C CA . LEU A 1 74 ? 0.558 13.249 -2.140 1.00 78.50 74 LEU A CA 1
ATOM 518 C C . LEU A 1 74 ? -0.366 13.894 -3.182 1.00 78.50 74 LEU A C 1
ATOM 520 O O . LEU A 1 74 ? -1.564 13.606 -3.248 1.00 78.50 74 LEU A O 1
ATOM 524 N N . THR A 1 75 ? 0.196 14.797 -3.976 1.00 80.38 75 THR A N 1
ATOM 525 C CA . THR A 1 75 ? -0.438 15.453 -5.123 1.00 80.38 75 THR A CA 1
ATOM 526 C C . THR A 1 75 ? 0.395 15.169 -6.367 1.00 80.38 75 THR A C 1
ATOM 528 O O . THR A 1 75 ? 1.514 14.671 -6.274 1.00 80.38 75 THR A O 1
ATOM 531 N N . ALA A 1 76 ? -0.123 15.514 -7.546 1.00 73.31 76 ALA A N 1
ATOM 532 C CA . ALA A 1 76 ? 0.648 15.400 -8.784 1.00 73.31 76 ALA A CA 1
ATOM 533 C C . ALA A 1 76 ? 1.947 16.237 -8.768 1.00 73.31 76 ALA A C 1
ATOM 535 O O . ALA A 1 76 ? 2.835 15.984 -9.570 1.00 73.31 76 ALA A O 1
ATOM 536 N N . GLU A 1 77 ? 2.056 17.228 -7.877 1.00 74.00 77 GLU A N 1
ATOM 537 C CA . GLU A 1 77 ? 3.232 18.099 -7.752 1.00 74.00 77 GLU A CA 1
ATOM 538 C C . GLU A 1 77 ? 4.276 17.544 -6.777 1.00 74.00 77 GLU A C 1
ATOM 540 O O . GLU A 1 77 ? 5.450 17.897 -6.868 1.00 74.00 77 GLU A O 1
ATOM 545 N N . THR A 1 78 ? 3.852 16.719 -5.816 1.00 74.50 78 THR A N 1
ATOM 546 C CA . THR A 1 78 ? 4.727 16.159 -4.776 1.00 74.50 78 THR A CA 1
ATOM 547 C C . THR A 1 78 ? 5.094 14.708 -5.033 1.00 74.50 78 THR A C 1
ATOM 549 O O . THR A 1 78 ? 6.060 14.212 -4.448 1.00 74.50 78 THR A O 1
ATOM 552 N N . ILE A 1 79 ? 4.338 14.019 -5.890 1.00 72.62 79 ILE A N 1
ATOM 553 C CA . ILE A 1 79 ? 4.697 12.678 -6.309 1.00 72.62 79 ILE A CA 1
ATOM 554 C C . ILE A 1 79 ? 5.920 12.732 -7.229 1.00 72.62 79 ILE A C 1
ATOM 556 O O . ILE A 1 79 ? 5.968 13.557 -8.143 1.00 72.62 79 ILE A O 1
ATOM 560 N N . PRO A 1 80 ? 6.901 11.846 -7.004 1.00 70.12 80 PRO A N 1
ATOM 561 C CA . PRO A 1 80 ? 8.021 11.684 -7.912 1.00 70.12 80 PRO A CA 1
ATOM 562 C C . PRO A 1 80 ? 7.545 11.416 -9.341 1.00 70.12 80 PRO A C 1
ATOM 564 O O . PRO A 1 80 ? 6.662 10.588 -9.566 1.00 70.12 80 PRO A O 1
ATOM 567 N N . SER A 1 81 ? 8.167 12.086 -10.311 1.00 66.94 81 SER A N 1
ATOM 568 C CA . SER A 1 81 ? 7.932 11.804 -11.729 1.00 66.94 81 SER A CA 1
ATOM 569 C C . SER A 1 81 ? 8.449 10.423 -12.135 1.00 66.94 81 SER A C 1
ATOM 571 O O . SER A 1 81 ? 8.006 9.906 -13.157 1.00 66.94 81 SER A O 1
ATOM 573 N N . ASP A 1 82 ? 9.383 9.849 -11.361 1.00 71.62 82 ASP A N 1
ATOM 574 C CA . ASP A 1 82 ? 9.861 8.482 -11.551 1.00 71.62 82 ASP A CA 1
ATOM 575 C C . ASP A 1 82 ? 8.839 7.488 -10.965 1.00 71.62 82 ASP A C 1
ATOM 577 O O . ASP A 1 82 ? 8.593 7.481 -9.753 1.00 71.62 82 ASP A O 1
ATOM 581 N N . PRO A 1 83 ? 8.265 6.615 -11.799 1.00 64.69 83 PRO A N 1
ATOM 582 C CA . PRO A 1 83 ? 7.340 5.569 -11.382 1.00 64.69 83 PRO A CA 1
ATOM 583 C C . PRO A 1 83 ? 7.883 4.674 -10.257 1.00 64.69 83 PRO A C 1
ATOM 585 O O . PRO A 1 83 ? 7.124 4.241 -9.387 1.00 64.69 83 PRO A O 1
ATOM 588 N N . ASN A 1 84 ? 9.192 4.408 -10.239 1.00 68.19 84 ASN A N 1
ATOM 589 C CA . ASN A 1 84 ? 9.848 3.566 -9.233 1.00 68.19 84 ASN A CA 1
ATOM 590 C C . ASN A 1 84 ? 9.818 4.204 -7.840 1.00 68.19 84 ASN A C 1
ATOM 592 O O . ASN A 1 84 ? 9.705 3.506 -6.828 1.00 68.19 84 ASN A O 1
ATOM 596 N N . ASP A 1 85 ? 9.810 5.533 -7.783 1.00 74.25 85 ASP A N 1
ATOM 597 C CA . ASP A 1 85 ? 9.732 6.281 -6.535 1.00 74.25 85 ASP A CA 1
ATOM 598 C C . ASP A 1 85 ? 8.285 6.410 -6.019 1.00 74.25 85 ASP A C 1
ATOM 600 O O . ASP A 1 85 ? 8.074 6.633 -4.823 1.00 74.25 85 ASP A O 1
ATOM 604 N N . ILE A 1 86 ? 7.269 6.191 -6.868 1.00 72.00 86 ILE A N 1
ATOM 605 C CA . ILE A 1 86 ? 5.845 6.233 -6.480 1.00 72.00 86 ILE A CA 1
ATOM 606 C C . ILE A 1 86 ? 5.528 5.157 -5.439 1.00 72.00 86 ILE A C 1
ATOM 608 O O . ILE A 1 86 ? 4.873 5.432 -4.430 1.00 72.00 86 ILE A O 1
ATOM 612 N N . ASN A 1 87 ? 6.029 3.935 -5.640 1.00 70.75 87 ASN A N 1
ATOM 613 C CA . ASN A 1 87 ? 5.839 2.842 -4.686 1.00 70.75 87 ASN A CA 1
ATOM 614 C C . ASN A 1 87 ? 6.425 3.187 -3.313 1.00 70.75 87 ASN A C 1
ATOM 616 O O . ASN A 1 87 ? 5.779 2.971 -2.286 1.00 70.75 87 ASN A O 1
ATOM 620 N N . GLN A 1 88 ? 7.634 3.752 -3.286 1.00 72.69 88 GLN A N 1
ATOM 621 C CA . GLN A 1 88 ? 8.276 4.168 -2.041 1.00 72.69 88 GLN A CA 1
ATOM 622 C C . GLN A 1 88 ? 7.530 5.328 -1.386 1.00 72.69 88 GLN A C 1
ATOM 624 O O . GLN A 1 88 ? 7.291 5.283 -0.181 1.00 72.69 88 GLN A O 1
ATOM 629 N N . ALA A 1 89 ? 7.097 6.325 -2.160 1.00 72.62 89 ALA A N 1
ATOM 630 C CA . ALA A 1 89 ? 6.300 7.436 -1.654 1.00 72.62 89 ALA A CA 1
ATOM 631 C C . ALA A 1 89 ? 5.019 6.935 -0.968 1.00 72.62 89 ALA A C 1
ATOM 633 O O . ALA A 1 89 ? 4.709 7.354 0.149 1.00 72.62 89 ALA A O 1
ATOM 634 N N . VAL A 1 90 ? 4.318 5.973 -1.574 1.00 71.94 90 VAL A N 1
ATOM 635 C CA . VAL A 1 90 ? 3.093 5.397 -1.002 1.00 71.94 90 VAL A CA 1
ATOM 636 C C . VAL A 1 90 ? 3.380 4.538 0.221 1.00 71.94 90 VAL A C 1
ATOM 638 O O . VAL A 1 90 ? 2.745 4.743 1.254 1.00 71.94 90 VAL A O 1
ATOM 641 N N . LEU A 1 91 ? 4.354 3.626 0.161 1.00 74.38 91 LEU A N 1
ATOM 642 C CA . LEU A 1 91 ? 4.724 2.790 1.308 1.00 74.38 91 LEU A CA 1
ATOM 643 C C . LEU A 1 91 ? 5.163 3.638 2.511 1.00 74.38 91 LEU A C 1
ATOM 645 O O . LEU A 1 91 ? 4.708 3.402 3.635 1.00 74.38 91 LEU A O 1
ATOM 649 N N . ASN A 1 92 ? 5.978 4.668 2.281 1.00 74.50 92 ASN A N 1
ATOM 650 C CA . ASN A 1 92 ? 6.413 5.607 3.317 1.00 74.50 92 ASN A CA 1
ATOM 651 C C . ASN A 1 92 ? 5.247 6.418 3.890 1.00 74.50 92 ASN A C 1
ATOM 653 O O . ASN A 1 92 ? 5.238 6.723 5.080 1.00 74.50 92 ASN A O 1
ATOM 657 N N . THR A 1 93 ? 4.240 6.710 3.069 1.00 71.81 93 THR A N 1
ATOM 658 C CA . THR A 1 93 ? 3.043 7.450 3.474 1.00 71.81 93 THR A CA 1
ATOM 659 C C . THR A 1 93 ? 2.087 6.608 4.321 1.00 71.81 93 THR A C 1
ATOM 661 O O . THR A 1 93 ? 1.556 7.086 5.324 1.00 71.81 93 THR A O 1
ATOM 664 N N . ILE A 1 94 ? 1.875 5.337 3.967 1.00 72.81 94 ILE A N 1
ATOM 665 C CA . ILE A 1 94 ? 0.928 4.463 4.681 1.00 72.81 94 ILE A CA 1
ATOM 666 C C . ILE A 1 94 ? 1.522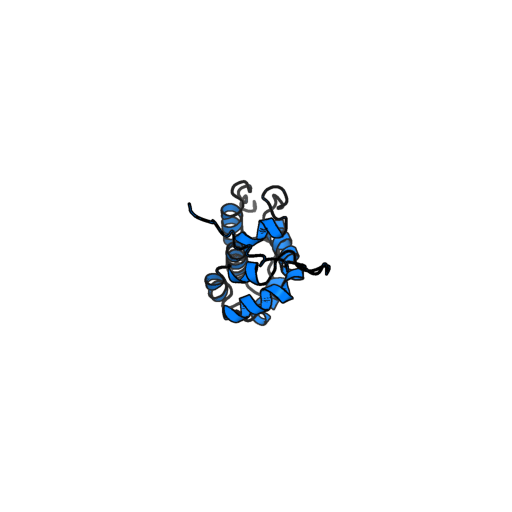 3.853 5.957 1.00 72.81 94 ILE A C 1
ATOM 668 O O . ILE A 1 94 ? 0.785 3.558 6.898 1.00 72.81 94 ILE A O 1
ATOM 672 N N . THR A 1 95 ? 2.845 3.685 6.028 1.00 77.50 95 THR A N 1
ATOM 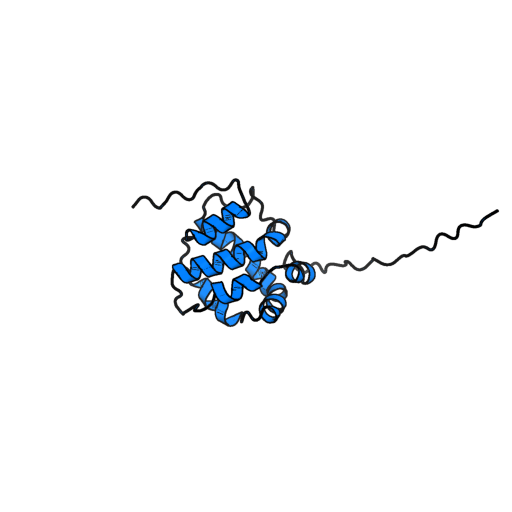673 C CA . THR A 1 95 ? 3.536 3.094 7.189 1.00 77.50 95 THR A CA 1
ATOM 674 C C . THR A 1 95 ? 3.217 3.795 8.523 1.00 77.50 95 THR A C 1
ATOM 676 O O . THR A 1 95 ? 2.811 3.103 9.464 1.00 77.50 95 THR A O 1
ATOM 679 N N . PRO A 1 96 ? 3.297 5.136 8.658 1.00 78.25 96 PRO A N 1
ATOM 680 C CA . PRO A 1 96 ? 2.919 5.820 9.902 1.00 78.25 96 PRO A CA 1
ATOM 681 C C . PRO A 1 96 ? 1.418 5.704 10.224 1.00 78.25 96 PRO A C 1
ATOM 683 O O . PRO A 1 96 ? 0.994 5.965 11.350 1.00 78.25 96 PRO A O 1
ATOM 686 N N . CYS A 1 97 ? 0.610 5.278 9.253 1.00 79.94 97 CYS A N 1
ATOM 687 C CA . CYS A 1 97 ? -0.834 5.118 9.362 1.00 79.94 97 CYS A CA 1
ATOM 688 C C . CYS A 1 97 ? -1.300 3.718 9.727 1.00 79.94 97 CYS A C 1
ATOM 690 O O . CYS A 1 97 ? -2.499 3.510 9.913 1.00 79.94 97 CYS A O 1
ATOM 692 N N . THR A 1 98 ? -0.382 2.770 9.908 1.00 78.06 98 THR A N 1
ATOM 693 C CA . THR A 1 98 ? -0.714 1.356 10.122 1.00 78.06 98 THR A CA 1
ATOM 694 C C . THR A 1 98 ? -1.745 1.141 11.241 1.00 78.06 98 THR A C 1
ATOM 696 O O . THR A 1 98 ? -2.673 0.361 11.058 1.00 78.06 98 THR A O 1
ATOM 699 N N . ASN A 1 99 ? -1.675 1.883 12.353 1.00 81.25 99 ASN A N 1
ATOM 700 C CA . ASN A 1 99 ? -2.635 1.762 13.466 1.00 81.25 99 ASN A CA 1
ATOM 701 C C . ASN A 1 99 ? -4.074 2.162 13.095 1.00 81.25 99 ASN A C 1
ATOM 703 O O . ASN A 1 99 ? -5.031 1.625 13.649 1.00 81.25 99 ASN A O 1
ATOM 707 N N . VAL A 1 100 ? -4.230 3.097 12.158 1.00 84.06 100 VAL A N 1
ATOM 708 C CA . VAL A 1 100 ? -5.528 3.582 11.667 1.00 84.06 100 VAL A CA 1
ATOM 709 C C . VAL A 1 100 ? -6.021 2.718 10.498 1.00 84.06 100 VAL A C 1
ATOM 711 O O . VAL A 1 100 ? -7.219 2.470 10.364 1.00 84.06 100 VAL A O 1
ATOM 714 N N . LEU A 1 101 ? -5.094 2.195 9.691 1.00 83.75 101 LEU A N 1
ATOM 715 C CA . LEU A 1 101 ? -5.375 1.323 8.550 1.00 83.75 101 LEU A CA 1
ATOM 716 C C . LEU A 1 101 ? -5.746 -0.104 8.964 1.00 83.75 101 LEU A C 1
ATOM 718 O O . LEU A 1 101 ? -6.650 -0.703 8.381 1.00 83.75 101 LEU A O 1
ATOM 722 N N . PHE A 1 102 ? -5.079 -0.647 9.984 1.00 85.62 102 PHE A N 1
ATOM 723 C CA . PHE A 1 102 ? -5.210 -2.044 10.399 1.00 85.62 102 PHE A CA 1
ATOM 724 C C . PHE A 1 102 ? -6.666 -2.460 10.683 1.00 85.62 102 PHE A C 1
ATOM 726 O O . PHE A 1 102 ? -7.101 -3.479 10.139 1.00 85.62 102 PHE A O 1
ATOM 733 N N . PRO A 1 103 ? -7.479 -1.693 11.440 1.00 85.81 103 PRO A N 1
ATOM 734 C CA . PRO A 1 103 ? -8.878 -2.051 11.670 1.00 85.81 103 PRO A CA 1
ATOM 735 C C . PRO A 1 103 ? -9.737 -2.044 10.399 1.00 85.81 103 PRO A C 1
ATOM 737 O O . PRO A 1 103 ? -10.718 -2.781 10.319 1.00 85.81 103 PRO A O 1
ATOM 740 N N . ALA A 1 104 ? -9.428 -1.202 9.410 1.00 85.94 104 ALA A N 1
ATOM 741 C CA . ALA A 1 104 ? -10.155 -1.185 8.141 1.00 85.94 104 ALA A CA 1
ATOM 742 C C . ALA A 1 104 ? -9.771 -2.379 7.259 1.00 85.94 104 ALA A C 1
ATOM 744 O O . ALA A 1 104 ? -10.655 -3.075 6.764 1.00 85.94 104 ALA A O 1
ATOM 745 N N . LEU A 1 105 ? -8.472 -2.677 7.156 1.00 86.44 105 LEU A N 1
ATOM 746 C CA . LEU A 1 105 ? -7.959 -3.851 6.445 1.00 86.44 105 LEU A CA 1
ATOM 747 C C . LEU A 1 105 ? -8.533 -5.149 7.029 1.00 86.44 105 LEU A C 1
ATOM 749 O O . LEU A 1 105 ? -9.051 -5.987 6.294 1.00 86.44 105 LEU A O 1
ATOM 753 N N . SER A 1 106 ? -8.537 -5.270 8.359 1.00 86.94 106 SER A N 1
ATOM 754 C CA . SER A 1 106 ? -9.114 -6.420 9.061 1.00 86.94 106 SER A CA 1
ATOM 755 C C . SER A 1 106 ? -10.615 -6.584 8.778 1.00 86.94 106 SER A C 1
ATOM 757 O O . SER A 1 106 ? -11.065 -7.682 8.454 1.00 86.94 106 SER A O 1
ATOM 759 N N . ARG A 1 107 ? -11.395 -5.489 8.793 1.00 86.56 107 ARG A N 1
ATOM 760 C CA . ARG A 1 107 ? -12.830 -5.505 8.435 1.00 86.56 107 ARG A CA 1
ATOM 761 C C . ARG A 1 107 ? -13.085 -5.889 6.977 1.00 86.56 107 ARG A C 1
ATOM 763 O O . ARG A 1 107 ? -14.078 -6.551 6.697 1.00 86.56 107 ARG A O 1
ATOM 770 N N . ALA A 1 108 ? -12.180 -5.529 6.069 1.00 85.62 108 ALA A N 1
ATOM 771 C CA . ALA A 1 108 ? -12.203 -5.971 4.675 1.00 85.62 108 ALA A CA 1
ATOM 772 C C . ALA A 1 108 ? -11.747 -7.438 4.497 1.00 85.62 108 ALA A C 1
ATOM 774 O O . ALA A 1 108 ? -11.710 -7.959 3.382 1.00 85.62 108 ALA A O 1
ATOM 775 N N . GLY A 1 109 ? -11.400 -8.134 5.586 1.00 86.38 109 GLY A N 1
ATOM 776 C CA . GLY A 1 109 ? -10.930 -9.516 5.558 1.00 86.38 109 GLY A CA 1
ATOM 777 C C . GLY A 1 109 ? -9.518 -9.669 4.990 1.00 86.38 109 GLY A C 1
ATOM 778 O O . GLY A 1 109 ? -9.188 -10.752 4.501 1.00 86.38 109 GLY A O 1
ATOM 779 N N . ILE A 1 110 ? -8.717 -8.600 5.027 1.00 86.69 110 ILE A N 1
ATOM 780 C CA . ILE A 1 110 ? -7.305 -8.580 4.642 1.00 86.69 110 ILE A CA 1
ATOM 781 C C . ILE A 1 110 ? -6.479 -8.817 5.902 1.00 86.69 110 ILE A C 1
ATOM 783 O O . ILE A 1 110 ? -6.506 -8.028 6.849 1.00 86.69 110 ILE A O 1
ATOM 787 N N . ASN A 1 111 ? -5.726 -9.912 5.921 1.00 84.25 111 ASN A N 1
ATOM 788 C CA . ASN A 1 111 ? -4.824 -10.191 7.026 1.00 84.25 111 ASN A CA 1
ATOM 789 C C . ASN A 1 111 ? -3.539 -9.375 6.848 1.00 84.25 111 ASN A C 1
ATOM 791 O O . ASN A 1 111 ? -2.754 -9.639 5.944 1.00 84.25 111 ASN A O 1
ATOM 795 N N . VAL A 1 112 ? -3.290 -8.409 7.733 1.00 81.31 112 VAL A N 1
ATOM 796 C CA . VAL A 1 112 ? -2.101 -7.544 7.648 1.00 81.31 112 VAL A CA 1
ATOM 797 C C . VAL A 1 112 ? -0.793 -8.337 7.746 1.00 81.31 112 VAL A C 1
ATOM 799 O O . VAL A 1 112 ? 0.199 -7.948 7.137 1.00 81.31 112 VAL A O 1
ATOM 802 N N . ALA A 1 113 ? -0.784 -9.500 8.409 1.00 82.12 113 ALA A N 1
ATOM 803 C CA . ALA A 1 113 ? 0.386 -10.380 8.401 1.00 82.12 113 ALA A CA 1
ATOM 804 C C . ALA A 1 113 ? 0.711 -10.917 6.993 1.00 82.12 113 ALA A C 1
ATOM 806 O O . ALA A 1 113 ? 1.880 -11.113 6.674 1.00 82.12 113 ALA A O 1
ATOM 807 N N . GLN A 1 114 ? -0.295 -11.097 6.125 1.00 80.94 114 GLN A N 1
ATOM 808 C CA . GLN A 1 114 ? -0.100 -11.496 4.722 1.00 80.94 114 GLN A CA 1
ATOM 809 C C . GLN A 1 114 ? 0.465 -10.364 3.858 1.00 80.94 114 GLN A C 1
ATOM 811 O O . GLN A 1 114 ? 0.951 -10.621 2.763 1.00 80.94 114 GLN A O 1
ATOM 816 N N . LEU A 1 115 ? 0.436 -9.123 4.350 1.00 81.69 115 LEU A N 1
ATOM 817 C CA . LEU A 1 115 ? 1.019 -7.967 3.672 1.00 81.69 115 LEU A CA 1
ATOM 818 C C . LEU A 1 115 ? 2.494 -7.770 4.024 1.00 81.69 115 LEU A C 1
ATOM 820 O O . LEU A 1 115 ? 3.185 -7.028 3.336 1.00 81.69 115 LEU A O 1
ATOM 824 N N . ALA A 1 116 ? 3.001 -8.432 5.069 1.00 83.62 116 ALA A N 1
ATOM 825 C CA . ALA A 1 116 ? 4.398 -8.310 5.480 1.00 83.62 116 ALA A CA 1
ATOM 826 C C . ALA A 1 116 ? 5.407 -8.563 4.337 1.00 83.62 116 ALA A C 1
ATOM 828 O O . ALA A 1 116 ? 6.376 -7.801 4.249 1.00 83.62 116 ALA A O 1
ATOM 829 N N . PRO A 1 117 ? 5.197 -9.541 3.426 1.00 86.12 117 PRO A N 1
ATOM 830 C CA . PRO A 1 117 ? 6.112 -9.763 2.312 1.00 86.12 117 PRO A CA 1
ATOM 831 C C . PRO A 1 117 ? 6.116 -8.639 1.266 1.00 86.12 117 PRO A C 1
ATOM 833 O O . PRO A 1 117 ? 7.061 -8.585 0.487 1.00 86.12 117 PRO A O 1
ATOM 836 N N . LEU A 1 118 ? 5.157 -7.697 1.266 1.00 79.94 118 LEU A N 1
ATOM 837 C CA . LEU A 1 118 ? 5.191 -6.530 0.367 1.00 79.94 118 LEU A CA 1
ATOM 838 C C . LEU A 1 118 ? 6.446 -5.676 0.553 1.00 79.94 118 LEU A C 1
ATOM 840 O O . LEU A 1 118 ? 6.909 -5.044 -0.390 1.00 79.94 118 LEU A O 1
ATOM 844 N N . ARG A 1 119 ? 7.046 -5.696 1.750 1.00 80.06 119 ARG A N 1
ATOM 845 C CA . ARG A 1 119 ? 8.331 -5.027 2.011 1.00 80.06 119 ARG A CA 1
ATOM 846 C C . ARG A 1 119 ? 9.492 -5.614 1.203 1.00 80.06 119 ARG A C 1
ATOM 848 O O . ARG A 1 119 ? 10.517 -4.957 1.076 1.00 80.06 119 ARG A O 1
ATOM 855 N N . ASN A 1 120 ? 9.324 -6.831 0.687 1.00 84.25 120 ASN A N 1
ATOM 856 C CA . ASN A 1 120 ? 10.296 -7.542 -0.139 1.00 84.25 120 ASN A CA 1
ATOM 857 C C . ASN A 1 120 ? 9.955 -7.465 -1.634 1.00 84.25 120 ASN A C 1
ATOM 859 O O . ASN A 1 120 ? 10.605 -8.139 -2.432 1.00 84.25 120 ASN A O 1
ATOM 863 N N . CYS A 1 121 ? 8.931 -6.699 -2.023 1.00 82.88 121 CYS A N 1
ATOM 864 C CA . CYS A 1 121 ? 8.655 -6.472 -3.432 1.00 82.88 121 CYS A CA 1
ATOM 865 C C . CYS A 1 121 ? 9.834 -5.753 -4.101 1.00 82.88 121 CYS A C 1
ATOM 867 O O . CYS A 1 121 ? 10.428 -4.861 -3.485 1.00 82.88 121 CYS A O 1
ATOM 869 N N . PRO A 1 122 ? 10.185 -6.123 -5.347 1.00 75.12 122 PRO A N 1
ATOM 870 C CA . PRO A 1 122 ? 11.191 -5.391 -6.102 1.00 75.12 122 PRO A CA 1
ATOM 871 C C . PRO A 1 122 ? 10.783 -3.917 -6.205 1.00 75.12 122 PRO A C 1
ATOM 873 O O . PRO A 1 122 ? 9.601 -3.599 -6.321 1.00 75.12 122 PRO A O 1
ATOM 876 N N . GLN A 1 123 ? 11.765 -3.014 -6.136 1.00 67.38 123 GLN A N 1
ATOM 877 C CA . GLN A 1 123 ? 11.494 -1.572 -6.183 1.00 67.38 123 GLN A CA 1
ATOM 878 C C . GLN A 1 123 ? 10.969 -1.104 -7.544 1.00 67.38 123 GLN A C 1
ATOM 880 O O . GLN A 1 123 ? 10.362 -0.041 -7.619 1.00 67.38 123 GLN A O 1
ATOM 885 N N . GLN A 1 124 ? 11.157 -1.909 -8.591 1.00 66.25 124 GLN A N 1
ATOM 886 C CA . GLN A 1 124 ? 10.597 -1.633 -9.904 1.00 66.25 124 GLN A CA 1
ATOM 887 C C . GLN A 1 124 ? 9.073 -1.744 -9.870 1.00 66.25 124 GLN A C 1
ATOM 889 O O . GLN A 1 124 ? 8.520 -2.782 -9.496 1.00 66.25 124 GLN A O 1
ATOM 894 N N . VAL A 1 125 ? 8.395 -0.667 -10.263 1.00 65.62 125 VAL A N 1
ATOM 895 C CA . VAL A 1 125 ? 6.951 -0.708 -10.508 1.00 65.62 125 VAL A CA 1
ATOM 896 C C . VAL A 1 125 ? 6.675 -1.513 -11.761 1.00 65.62 125 VAL A C 1
ATOM 898 O O . VAL A 1 125 ? 7.269 -1.286 -12.814 1.00 65.62 125 VAL A O 1
ATOM 901 N N . GLY A 1 126 ? 5.733 -2.439 -11.644 1.00 75.94 126 GLY A N 1
ATOM 902 C CA . GLY A 1 126 ? 5.173 -3.080 -12.813 1.00 75.94 126 GLY A CA 1
ATOM 903 C C . GLY A 1 126 ? 4.116 -2.199 -13.494 1.00 75.94 126 GLY A C 1
ATOM 904 O O . GLY A 1 126 ? 3.748 -1.117 -13.013 1.00 75.94 126 GLY A O 1
ATOM 905 N N . PRO A 1 127 ? 3.611 -2.657 -14.645 1.00 81.56 127 PRO A N 1
ATOM 906 C CA . PRO A 1 127 ? 2.662 -1.904 -15.455 1.00 81.56 127 PRO A CA 1
ATOM 907 C C . PRO A 1 127 ? 1.327 -1.628 -14.745 1.00 81.56 127 PRO A C 1
ATOM 909 O O . PRO A 1 127 ? 0.674 -0.631 -15.057 1.00 81.56 127 PRO A O 1
ATOM 912 N N . LYS A 1 128 ? 0.893 -2.460 -13.786 1.00 86.19 128 LYS A N 1
ATOM 913 C CA . LYS A 1 128 ? -0.385 -2.246 -13.085 1.00 86.19 128 LYS A CA 1
ATOM 914 C C . LYS A 1 128 ? -0.298 -1.094 -12.096 1.00 86.19 128 LYS A C 1
ATOM 916 O O . LYS A 1 128 ? -1.229 -0.290 -12.042 1.00 86.19 128 LYS A O 1
ATOM 921 N N . VAL A 1 129 ? 0.794 -0.985 -11.337 1.00 83.69 129 VAL A N 1
ATOM 922 C CA . VAL A 1 129 ? 0.988 0.154 -10.426 1.00 83.69 129 VAL A CA 1
ATOM 923 C C . VAL A 1 129 ? 1.089 1.443 -11.224 1.00 83.69 129 VAL A C 1
ATOM 925 O O . VAL A 1 129 ? 0.436 2.418 -10.875 1.00 83.69 129 VAL A O 1
ATOM 928 N N . THR A 1 130 ? 1.833 1.430 -12.326 1.00 82.06 130 THR A N 1
ATOM 929 C CA . THR A 1 130 ? 1.908 2.546 -13.272 1.00 82.06 130 THR A CA 1
ATOM 930 C C . THR A 1 130 ? 0.530 3.001 -13.745 1.00 82.06 130 THR A C 1
ATOM 932 O O . THR A 1 130 ? 0.195 4.181 -13.647 1.00 82.06 130 THR A O 1
ATOM 935 N N . ALA A 1 131 ? -0.296 2.071 -14.229 1.00 84.44 131 ALA A N 1
ATOM 936 C CA . ALA A 1 131 ? -1.632 2.393 -14.716 1.00 84.44 131 ALA A CA 1
ATOM 937 C C . ALA A 1 131 ? -2.529 2.945 -13.593 1.00 84.44 131 ALA A C 1
ATOM 939 O O . ALA A 1 131 ? -3.281 3.904 -13.797 1.00 84.44 131 ALA A O 1
ATOM 940 N N . ALA A 1 132 ? -2.424 2.384 -12.383 1.00 85.12 132 ALA A N 1
ATOM 941 C CA . ALA A 1 132 ? -3.110 2.907 -11.206 1.00 85.12 132 ALA A CA 1
ATOM 942 C C . ALA A 1 132 ? -2.625 4.326 -10.859 1.00 85.12 132 ALA A C 1
ATOM 944 O O . ALA A 1 132 ? -3.447 5.209 -10.617 1.00 85.12 132 ALA A O 1
ATOM 945 N N . ALA A 1 133 ? -1.315 4.570 -10.912 1.00 81.56 133 ALA A N 1
ATOM 946 C CA . ALA A 1 133 ? -0.698 5.871 -10.687 1.00 81.56 133 ALA A CA 1
ATOM 947 C C . ALA A 1 133 ? -1.196 6.921 -11.673 1.00 81.56 133 ALA A C 1
ATOM 949 O O . ALA A 1 133 ? -1.659 7.970 -11.243 1.00 81.56 133 ALA A O 1
ATOM 950 N N . GLN A 1 134 ? -1.212 6.615 -12.967 1.00 83.25 134 GLN A N 1
ATOM 951 C CA . GLN A 1 134 ? -1.724 7.512 -14.005 1.00 83.25 134 GLN A CA 1
ATOM 952 C C . GLN A 1 134 ? -3.227 7.772 -13.879 1.00 83.25 134 GLN A C 1
ATOM 954 O O . GLN A 1 134 ? -3.692 8.870 -14.163 1.00 83.25 134 GLN A O 1
ATOM 959 N N . THR A 1 135 ? -3.999 6.790 -13.409 1.00 84.69 135 THR A N 1
ATOM 960 C CA . THR A 1 135 ? -5.435 6.982 -13.156 1.00 84.69 135 THR A CA 1
ATOM 961 C C . THR A 1 135 ? -5.675 8.010 -12.048 1.00 84.69 135 THR A C 1
ATOM 963 O O . THR A 1 135 ? -6.620 8.793 -12.117 1.00 84.69 135 THR A O 1
ATOM 966 N N . VAL A 1 136 ? -4.820 8.023 -11.023 1.00 81.69 136 VAL A N 1
ATOM 967 C CA . VAL A 1 136 ? -4.942 8.943 -9.882 1.00 81.69 136 VAL A CA 1
ATOM 968 C C . VAL A 1 136 ? -4.248 10.282 -10.153 1.00 81.69 136 VAL A C 1
ATOM 970 O O . VAL A 1 136 ? -4.728 11.331 -9.729 1.00 81.69 136 VAL A O 1
ATOM 973 N N . PHE A 1 137 ? -3.141 10.251 -10.890 1.00 83.81 137 PHE A N 1
ATOM 974 C CA . PHE A 1 137 ? -2.291 11.385 -11.228 1.00 83.81 137 PHE A CA 1
ATOM 975 C C . PHE A 1 137 ? -2.112 11.438 -12.755 1.00 83.81 137 PHE A C 1
ATOM 977 O O . PHE A 1 137 ? -1.084 11.005 -13.277 1.00 83.81 137 PHE A O 1
ATOM 984 N N . PRO A 1 138 ? -3.091 11.987 -13.497 1.00 77.62 138 PRO A N 1
ATOM 985 C CA . PRO A 1 138 ? -3.134 11.911 -14.964 1.00 77.62 138 PRO A CA 1
ATOM 986 C C . PRO A 1 138 ? -2.000 12.654 -15.680 1.00 77.62 138 PRO A C 1
ATOM 988 O O . PRO A 1 138 ? -1.828 12.487 -16.881 1.00 77.62 138 PRO A O 1
ATOM 991 N N . ASN A 1 139 ? -1.227 13.466 -14.956 1.00 75.81 139 ASN A N 1
ATOM 992 C CA . ASN A 1 139 ? -0.076 14.192 -15.492 1.00 75.81 139 ASN A CA 1
ATOM 993 C C . ASN A 1 139 ? 1.254 13.446 -15.300 1.00 75.81 139 ASN A C 1
ATOM 995 O O . ASN A 1 139 ? 2.298 13.988 -15.660 1.00 75.81 139 ASN A O 1
ATOM 999 N N . LEU A 1 140 ? 1.242 12.245 -14.710 1.00 70.56 140 LEU 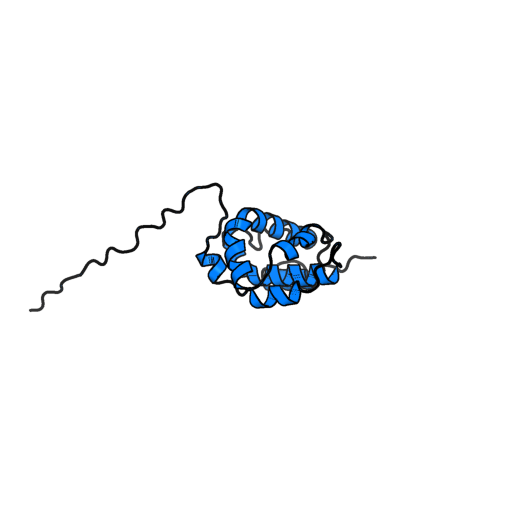A N 1
ATOM 1000 C CA . LEU A 1 140 ? 2.445 11.425 -14.623 1.00 70.56 140 LEU A CA 1
ATOM 1001 C C . LEU A 1 140 ? 2.918 11.040 -16.030 1.00 70.56 140 LEU A C 1
ATOM 1003 O O . LEU A 1 140 ? 2.089 10.636 -16.853 1.00 70.56 140 LEU A O 1
ATOM 1007 N N . PRO A 1 141 ? 4.228 11.139 -16.316 1.00 66.19 141 PRO A N 1
ATOM 1008 C CA . PRO A 1 141 ? 4.753 10.684 -17.591 1.00 66.19 141 PRO A CA 1
ATOM 1009 C C . PRO A 1 141 ? 4.443 9.190 -17.791 1.00 66.19 141 PRO A C 1
ATOM 1011 O O . PRO A 1 141 ? 4.358 8.428 -16.818 1.00 66.19 141 PRO A O 1
ATOM 1014 N N . PRO A 1 142 ? 4.240 8.746 -19.045 1.00 64.25 142 PRO A N 1
ATOM 1015 C CA . PRO A 1 142 ? 4.223 7.327 -19.343 1.00 64.25 142 PRO A CA 1
ATOM 1016 C C . PRO A 1 142 ? 5.537 6.703 -18.890 1.00 64.25 142 PRO A C 1
ATOM 1018 O O . PRO A 1 142 ? 6.597 7.317 -18.983 1.00 64.25 142 PRO A O 1
ATOM 1021 N N . VAL A 1 143 ? 5.450 5.488 -18.366 1.00 61.81 143 VAL A N 1
ATOM 1022 C CA . VAL A 1 143 ? 6.645 4.725 -18.021 1.00 61.81 143 VAL A CA 1
ATOM 1023 C C . VAL A 1 143 ? 7.195 4.234 -19.332 1.00 61.81 143 VAL A C 1
ATOM 1025 O O . VAL A 1 143 ? 6.594 3.356 -19.949 1.00 61.81 143 VAL A O 1
ATOM 1028 N N . ASP A 1 144 ? 8.273 4.864 -19.788 1.00 57.28 144 ASP A N 1
ATOM 1029 C CA . ASP A 1 144 ? 9.081 4.294 -20.851 1.00 57.28 144 ASP A CA 1
ATOM 1030 C C . ASP A 1 144 ? 9.437 2.868 -20.418 1.00 57.28 144 ASP A C 1
ATOM 1032 O O . ASP A 1 144 ? 9.988 2.654 -19.331 1.00 57.28 144 ASP A O 1
ATOM 1036 N N . GLU A 1 145 ? 9.035 1.886 -21.231 1.00 51.56 145 GLU A N 1
ATOM 1037 C CA . GLU A 1 145 ? 9.505 0.512 -21.077 1.00 51.56 145 GLU A CA 1
ATOM 1038 C C . GLU A 1 145 ? 11.029 0.564 -20.910 1.00 51.56 145 GLU A C 1
ATOM 1040 O O . GLU A 1 145 ? 11.690 1.303 -21.653 1.00 51.56 145 GLU A O 1
ATOM 1045 N N . PRO A 1 146 ? 11.600 -0.147 -19.920 1.00 50.22 146 PRO A N 1
ATOM 1046 C CA . PRO A 1 146 ? 13.038 -0.134 -19.719 1.00 50.22 146 PRO A CA 1
ATOM 1047 C C . PRO A 1 146 ? 13.701 -0.489 -21.049 1.00 50.22 146 PRO A C 1
ATOM 1049 O O . PRO A 1 146 ? 13.442 -1.549 -21.613 1.00 50.22 146 PRO A O 1
ATOM 1052 N N . SER A 1 147 ? 14.505 0.437 -21.571 1.00 47.31 147 SER A N 1
ATOM 1053 C CA . SER A 1 147 ? 15.324 0.170 -22.746 1.00 47.31 147 SER A CA 1
ATOM 1054 C C . SER A 1 147 ? 16.317 -0.924 -22.352 1.00 47.31 147 SER A C 1
ATOM 1056 O O . SER A 1 147 ? 17.190 -0.670 -21.520 1.00 47.31 147 SER A O 1
ATOM 1058 N N . GLU A 1 148 ? 16.093 -2.139 -22.864 1.00 41.06 148 GLU A N 1
ATOM 1059 C CA . GLU A 1 148 ? 16.968 -3.313 -22.700 1.00 41.06 148 GLU A CA 1
ATOM 1060 C C . GLU A 1 148 ? 18.428 -3.032 -23.086 1.00 41.06 148 GLU A C 1
ATOM 1062 O O . GLU A 1 148 ? 18.668 -2.297 -24.075 1.00 41.06 148 GLU A O 1
#

Foldseek 3Di:
DDDDDDDDPPPDPDPPPPPDVAALDALVLLLPFDCLQLQVLLPPCDVQGDLSSLQSNLLSVLLRCLVCCVSLVNALVPADLDLLCNSVSVCVNCVRVCVSNVVSCVVSVHDVVSCVSNVVHDSDHDPSNQVSCCVSNVPRDRPDDPPD

Secondary structure (DSSP, 8-state):
-------------------SS--SS-HHHHHTS--TTHHHHTTT--SSPPHHHHHHHHHHHHHHHGGGGGGGT--TTTS-SSHHHHHHHHHHHHGGGHHHHHHHHHHTT--HHHHGGGGGS-SS--HHHHHHHHHH-TTSPP-PPP--